Protein AF-A0A7X8UIS4-F1 (afdb_monomer)

pLDDT: mean 82.36, std 11.64, range [40.72, 93.06]

Sequence (81 aa):
PNYDLFFFEVLTRSGVKMLYEMRPGETGSLVVSTPILARYRIGDTILALHPPYFRCIGRDAWYTRLDYWWNELVGFNLGRL

Radius of gyration: 13.4 Å; Cα contacts (8 Å, |Δi|>4): 133; chains: 1; bounding box: 32×29×32 Å

Solvent-accessible surface area (backbone atoms only — not comparable to full-atom values): 4747 Å² total; per-residue (Å²): 130,76,71,90,54,54,48,55,33,25,45,32,94,92,44,76,44,49,56,90,72,55,49,68,77,40,56,27,34,38,23,39,28,39,94,90,42,77,66,38,68,75,45,35,23,34,34,29,48,58,92,94,45,70,44,78,78,44,55,68,47,88,58,47,60,56,52,49,55,49,50,30,62,76,63,70,52,78,79,73,128

Mean predicted aligned error: 6.88 Å

Structure (mmCIF, N/CA/C/O backbone):
data_AF-A0A7X8UIS4-F1
#
_entry.id   AF-A0A7X8UIS4-F1
#
loop_
_atom_site.group_PDB
_atom_site.id
_atom_site.type_symbol
_atom_site.label_atom_id
_atom_site.label_alt_id
_atom_site.label_comp_id
_atom_site.label_asym_id
_atom_site.label_entity_id
_atom_site.label_seq_id
_atom_site.pdbx_PDB_ins_code
_atom_site.Cartn_x
_atom_site.Cartn_y
_atom_site.Cartn_z
_atom_site.occupancy
_atom_site.B_iso_or_equiv
_atom_site.auth_seq_id
_atom_site.auth_comp_id
_atom_site.auth_asym_id
_atom_site.auth_atom_id
_atom_site.pdbx_PDB_model_num
ATOM 1 N N . PRO A 1 1 ? -1.179 19.685 6.747 1.00 46.94 1 PRO A N 1
ATOM 2 C CA . PRO A 1 1 ? -2.041 18.503 6.489 1.00 46.94 1 PRO A CA 1
ATOM 3 C C . PRO A 1 1 ? -2.627 18.003 7.817 1.00 46.94 1 PRO A C 1
ATOM 5 O O . PRO A 1 1 ? -1.858 17.824 8.752 1.00 46.94 1 PRO A O 1
ATOM 8 N N . ASN A 1 2 ? -3.956 17.883 7.933 1.00 40.72 2 ASN A N 1
ATOM 9 C CA . ASN A 1 2 ? -4.648 17.468 9.166 1.00 40.72 2 ASN A CA 1
ATOM 10 C C . ASN A 1 2 ? -4.336 15.998 9.504 1.00 40.72 2 ASN A C 1
ATOM 12 O O . ASN A 1 2 ? -5.092 15.098 9.140 1.00 40.72 2 ASN A O 1
ATOM 16 N N . TYR A 1 3 ? -3.212 15.759 10.180 1.00 50.94 3 TYR A N 1
ATOM 17 C CA . TYR A 1 3 ? -2.830 14.441 10.698 1.00 50.94 3 TYR A CA 1
ATOM 18 C C . TYR A 1 3 ? -3.703 13.991 11.884 1.00 50.94 3 TYR A C 1
ATOM 20 O O . TYR A 1 3 ? -3.649 12.826 12.256 1.00 50.94 3 TYR A O 1
ATOM 28 N N . ASP A 1 4 ? -4.552 14.873 12.421 1.00 60.00 4 ASP A N 1
ATOM 29 C CA . ASP A 1 4 ? -5.465 14.554 13.526 1.00 60.00 4 ASP A CA 1
ATOM 30 C C . ASP A 1 4 ? -6.709 13.755 13.093 1.00 60.00 4 ASP A C 1
ATOM 32 O O . ASP A 1 4 ? -7.419 13.222 13.943 1.00 60.00 4 ASP A O 1
ATOM 36 N N . LEU A 1 5 ? -7.005 13.668 11.785 1.00 66.38 5 LEU A N 1
ATOM 37 C CA . LEU A 1 5 ? -8.273 13.105 11.285 1.00 66.38 5 LEU A CA 1
ATOM 38 C C . LEU A 1 5 ? -8.121 11.888 10.362 1.00 66.38 5 LEU A C 1
ATOM 40 O O . LEU A 1 5 ? -9.081 11.134 10.208 1.00 66.38 5 LEU A O 1
ATOM 44 N N . PHE A 1 6 ? -6.957 11.691 9.737 1.00 75.69 6 PHE A N 1
ATOM 45 C CA . PHE A 1 6 ? -6.753 10.646 8.731 1.00 75.69 6 PHE A CA 1
ATOM 46 C C . PHE A 1 6 ? -5.589 9.738 9.105 1.00 75.69 6 PHE A C 1
ATOM 48 O O . PHE A 1 6 ? -4.437 10.170 9.122 1.00 75.69 6 PHE A O 1
ATOM 55 N N . PHE A 1 7 ? -5.889 8.461 9.337 1.00 85.38 7 PHE A N 1
ATOM 56 C CA . PHE A 1 7 ? -4.872 7.436 9.548 1.00 85.38 7 PHE A CA 1
ATOM 57 C C . PHE A 1 7 ? -4.723 6.584 8.292 1.00 85.38 7 PHE A C 1
ATOM 59 O O . PHE A 1 7 ? -5.699 6.030 7.781 1.00 85.38 7 PHE A O 1
ATOM 66 N N . PHE A 1 8 ? -3.486 6.488 7.809 1.00 89.31 8 PHE A N 1
ATOM 67 C CA . PHE A 1 8 ? -3.117 5.653 6.674 1.00 89.31 8 PHE A CA 1
ATOM 68 C C . PHE A 1 8 ? -2.497 4.353 7.182 1.00 89.31 8 PHE A C 1
ATOM 70 O O . PHE A 1 8 ? -1.374 4.329 7.688 1.00 89.31 8 PHE A O 1
ATOM 77 N N . GLU A 1 9 ? -3.246 3.273 7.023 1.00 92.00 9 GLU A N 1
ATOM 78 C CA . GLU A 1 9 ? -2.863 1.907 7.347 1.00 92.00 9 GLU A CA 1
ATOM 79 C C . GLU A 1 9 ? -2.629 1.125 6.051 1.00 92.00 9 GLU A C 1
ATOM 81 O O . GLU A 1 9 ? -3.125 1.458 4.972 1.00 92.00 9 GLU A O 1
ATOM 86 N N . VAL A 1 10 ? -1.855 0.053 6.146 1.00 92.25 10 VAL A N 1
ATOM 87 C CA . VAL A 1 10 ? -1.501 -0.776 5.001 1.00 92.25 10 VAL A CA 1
ATOM 88 C C . VAL A 1 10 ? -1.662 -2.228 5.378 1.00 92.25 10 VAL A C 1
ATOM 90 O O . VAL A 1 10 ? -1.011 -2.728 6.296 1.00 92.25 10 VAL A O 1
ATOM 93 N N . LEU A 1 11 ? -2.520 -2.920 4.635 1.00 92.38 11 LEU A N 1
ATOM 94 C CA . LEU A 1 11 ? -2.687 -4.357 4.748 1.00 92.38 11 LEU A CA 1
ATOM 95 C C . LEU A 1 11 ? -1.597 -5.050 3.929 1.00 92.38 11 LEU A C 1
ATOM 97 O O . LEU A 1 11 ? -1.681 -5.176 2.703 1.00 92.38 11 LEU A O 1
ATOM 101 N N . THR A 1 12 ? -0.559 -5.494 4.626 1.00 90.56 12 THR A N 1
ATOM 102 C CA . THR A 1 12 ? 0.525 -6.307 4.071 1.00 90.56 12 THR A CA 1
ATOM 103 C C . THR A 1 12 ? 0.231 -7.798 4.261 1.00 90.56 12 THR A C 1
ATOM 105 O O . THR A 1 12 ? -0.733 -8.183 4.922 1.00 90.56 12 THR A O 1
ATOM 108 N N . ARG A 1 13 ? 1.078 -8.673 3.702 1.00 84.69 13 ARG A N 1
ATOM 109 C CA . ARG A 1 13 ? 0.968 -10.128 3.932 1.00 84.69 13 ARG A CA 1
ATOM 110 C C . ARG A 1 13 ? 1.192 -10.530 5.395 1.00 84.69 13 ARG A C 1
ATOM 112 O O . ARG A 1 13 ? 0.676 -11.561 5.803 1.00 84.69 13 ARG A O 1
ATOM 119 N N . SER A 1 14 ? 1.955 -9.749 6.159 1.00 86.25 14 SER A N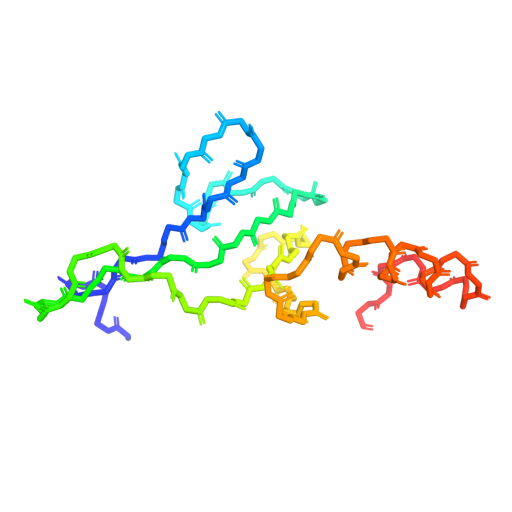 1
ATOM 120 C CA . SER A 1 14 ? 2.261 -10.022 7.570 1.00 86.25 14 SER A CA 1
ATOM 121 C C . SER A 1 14 ? 1.276 -9.379 8.548 1.00 86.25 14 SER A C 1
ATOM 123 O O . SER A 1 14 ? 1.396 -9.591 9.751 1.00 86.25 14 SER A O 1
ATOM 125 N N . GLY A 1 15 ? 0.300 -8.615 8.051 1.00 90.69 15 GLY A N 1
ATOM 126 C CA . GLY A 1 15 ? -0.701 -7.934 8.865 1.00 90.69 15 GLY A CA 1
ATOM 127 C C . GLY A 1 15 ? -0.893 -6.473 8.472 1.00 90.69 15 GLY A C 1
ATOM 128 O O . GLY A 1 15 ? -0.394 -6.006 7.443 1.00 90.69 15 GLY A O 1
ATOM 129 N N . VAL A 1 16 ? -1.645 -5.759 9.306 1.00 91.12 16 VAL A N 1
ATOM 130 C CA . VAL A 1 16 ? -1.883 -4.321 9.161 1.00 91.12 16 VAL A CA 1
ATOM 131 C C . VAL A 1 16 ? -0.790 -3.561 9.906 1.00 91.12 16 VAL A C 1
ATOM 133 O O . VAL A 1 16 ? -0.501 -3.874 11.058 1.00 91.12 16 VAL A O 1
ATOM 136 N N . LYS A 1 17 ? -0.191 -2.573 9.245 1.00 92.19 17 LYS A N 1
ATOM 137 C CA . LYS A 1 17 ? 0.792 -1.648 9.829 1.00 92.19 17 LYS A CA 1
ATOM 138 C C . LYS A 1 17 ? 0.518 -0.225 9.356 1.00 92.19 17 LYS A C 1
ATOM 140 O O . LYS A 1 17 ? -0.242 -0.042 8.403 1.00 92.19 17 LYS A O 1
ATOM 145 N N . MET A 1 18 ? 1.134 0.774 9.977 1.00 91.00 18 MET A N 1
ATOM 146 C CA . MET A 1 18 ? 1.000 2.147 9.488 1.00 91.00 18 MET A CA 1
ATOM 147 C C . MET A 1 18 ? 1.775 2.347 8.181 1.00 91.00 18 MET A C 1
ATOM 149 O O . MET A 1 18 ? 2.815 1.727 7.957 1.00 91.00 18 MET A O 1
ATOM 153 N N . LEU A 1 19 ? 1.296 3.249 7.319 1.00 90.31 19 LEU A N 1
ATOM 154 C CA . LEU A 1 19 ? 1.935 3.555 6.033 1.00 90.31 19 LEU A CA 1
ATOM 155 C C . LEU A 1 19 ? 3.406 3.964 6.192 1.00 90.31 19 LEU A C 1
ATOM 157 O O . LEU A 1 19 ? 4.265 3.494 5.452 1.00 90.31 19 LEU A O 1
ATOM 161 N N . TYR A 1 20 ? 3.708 4.790 7.194 1.00 88.00 20 TYR A N 1
ATOM 162 C CA . TYR A 1 20 ? 5.070 5.257 7.463 1.00 88.00 20 TYR A CA 1
ATOM 163 C C . TYR A 1 20 ? 5.993 4.174 8.057 1.00 88.00 20 TYR A C 1
ATOM 165 O O . TYR A 1 20 ? 7.203 4.369 8.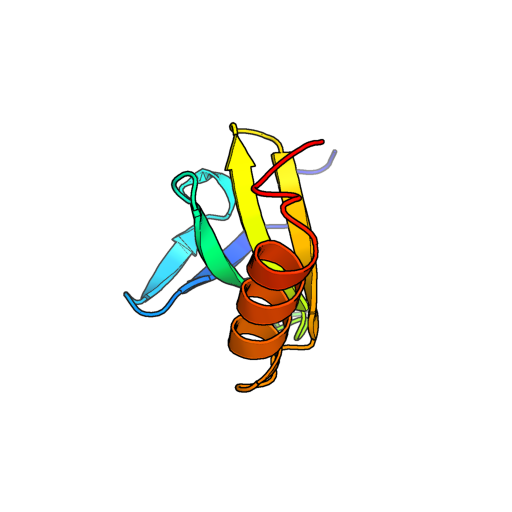093 1.00 88.00 20 TYR A O 1
ATOM 173 N N . GLU A 1 21 ? 5.450 3.043 8.519 1.00 90.44 21 GLU A N 1
ATOM 174 C CA . GLU A 1 21 ? 6.223 1.914 9.064 1.00 90.44 21 GLU A CA 1
ATOM 175 C C . GLU A 1 21 ? 6.623 0.901 7.986 1.00 90.44 21 GLU A C 1
ATOM 177 O O . GLU A 1 21 ? 7.345 -0.062 8.269 1.00 90.44 21 GLU A O 1
ATOM 182 N N . MET A 1 22 ? 6.136 1.075 6.754 1.00 90.62 22 MET A N 1
ATOM 183 C CA . MET A 1 22 ? 6.506 0.199 5.653 1.00 90.62 22 MET A CA 1
ATOM 184 C C . MET A 1 22 ? 8.001 0.288 5.361 1.00 90.62 22 MET A C 1
ATOM 186 O O . MET A 1 22 ? 8.591 1.368 5.298 1.00 90.62 22 MET A O 1
ATOM 190 N N . ARG A 1 23 ? 8.615 -0.870 5.130 1.00 89.88 23 ARG A N 1
ATOM 191 C CA . ARG A 1 23 ? 10.023 -0.953 4.732 1.00 89.88 23 ARG A CA 1
ATOM 192 C C . ARG A 1 23 ? 10.161 -0.823 3.213 1.00 89.88 23 ARG A C 1
ATOM 194 O O . ARG A 1 23 ? 9.262 -1.263 2.498 1.00 89.88 23 ARG A O 1
ATOM 201 N N . PRO A 1 24 ? 11.287 -0.295 2.705 1.00 90.00 24 PRO A N 1
ATOM 202 C CA . PRO A 1 24 ? 11.576 -0.302 1.275 1.00 90.00 24 PRO A CA 1
ATOM 203 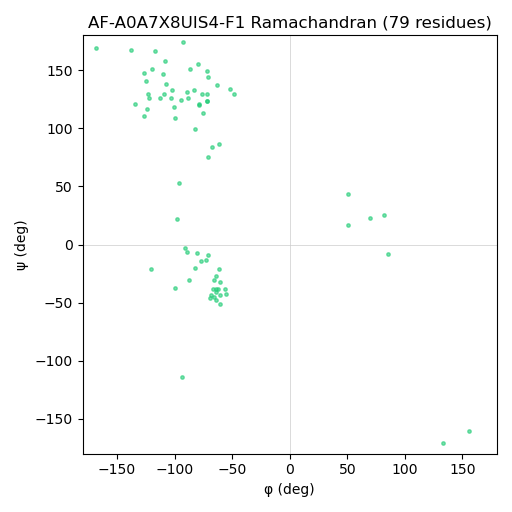C C . PRO A 1 24 ? 11.370 -1.682 0.641 1.00 90.00 24 PRO A C 1
ATOM 205 O O . PRO A 1 24 ? 11.866 -2.685 1.152 1.00 90.00 24 PRO A O 1
ATOM 208 N N . GLY A 1 25 ? 10.618 -1.731 -0.458 1.00 87.38 25 GLY A N 1
ATOM 209 C CA . GLY A 1 25 ? 10.235 -2.956 -1.164 1.00 87.38 25 GLY A CA 1
ATOM 210 C C . GLY A 1 25 ? 8.982 -3.652 -0.620 1.00 87.38 25 GLY A C 1
ATOM 211 O O . GLY A 1 25 ? 8.487 -4.590 -1.248 1.00 87.38 25 GLY A O 1
ATOM 212 N N . GLU A 1 26 ? 8.427 -3.217 0.516 1.00 90.19 26 GLU A N 1
ATOM 213 C CA . GLU A 1 26 ? 7.156 -3.755 0.995 1.00 90.19 26 GLU A CA 1
ATOM 214 C C . GLU A 1 26 ? 5.990 -3.280 0.126 1.00 90.19 26 GLU A C 1
ATOM 216 O O . GLU A 1 26 ? 5.937 -2.139 -0.337 1.00 90.19 26 GLU A O 1
ATOM 221 N N . THR A 1 27 ? 5.017 -4.173 -0.056 1.00 90.88 27 THR A N 1
ATOM 222 C CA . THR A 1 27 ? 3.774 -3.889 -0.774 1.00 90.88 27 THR A CA 1
ATOM 223 C C . THR A 1 27 ? 2.563 -4.246 0.072 1.00 90.88 27 THR A C 1
ATOM 225 O O . THR A 1 27 ? 2.581 -5.207 0.852 1.00 90.88 27 THR A O 1
ATOM 228 N N . GLY A 1 28 ? 1.480 -3.498 -0.105 1.00 91.69 28 GLY A N 1
ATOM 229 C CA . GLY A 1 28 ? 0.225 -3.778 0.579 1.00 91.69 28 GLY A CA 1
ATOM 230 C C . GLY A 1 28 ? -0.947 -2.984 0.025 1.00 91.69 28 GLY A C 1
ATOM 231 O O . GLY A 1 28 ? -0.767 -2.084 -0.792 1.00 91.69 28 GLY A O 1
ATOM 232 N N . SER A 1 29 ? -2.153 -3.350 0.454 1.00 93.06 29 SER A N 1
ATOM 233 C CA . SER A 1 29 ? -3.369 -2.610 0.112 1.00 93.06 29 SER A CA 1
ATOM 234 C C . SER A 1 29 ? -3.528 -1.425 1.057 1.00 93.06 29 SER A C 1
ATOM 236 O O . SER A 1 29 ? -3.449 -1.593 2.274 1.00 93.06 29 SER A O 1
ATOM 238 N N . LEU A 1 30 ? -3.818 -0.251 0.505 1.00 92.56 30 LEU A N 1
ATOM 239 C CA . LEU A 1 30 ? -4.058 0.966 1.268 1.00 92.56 30 LEU A CA 1
ATOM 240 C C . LEU A 1 30 ? -5.412 0.906 1.989 1.00 92.56 30 LEU A C 1
ATOM 242 O O . LEU A 1 30 ? -6.456 0.623 1.387 1.00 92.56 30 LEU A O 1
ATOM 246 N N . VAL A 1 31 ? -5.373 1.190 3.285 1.00 92.25 31 VAL A N 1
ATOM 247 C CA . VAL A 1 31 ? -6.520 1.269 4.184 1.00 92.25 31 VAL A CA 1
ATOM 248 C C . VAL A 1 31 ? -6.514 2.650 4.822 1.00 92.25 31 VAL A C 1
ATOM 250 O O . VAL A 1 31 ? -5.494 3.099 5.335 1.00 92.25 31 VAL A O 1
ATOM 253 N N . VAL A 1 32 ? -7.643 3.347 4.774 1.00 89.75 32 VAL A N 1
ATOM 254 C CA . VAL A 1 32 ? -7.759 4.694 5.329 1.00 89.75 32 VAL A CA 1
ATOM 255 C C . VAL A 1 32 ? -8.852 4.725 6.371 1.00 89.75 32 VAL A C 1
ATOM 257 O O . VAL A 1 32 ? -9.997 4.347 6.121 1.00 89.75 32 VAL A O 1
ATOM 260 N N . SER A 1 33 ? -8.478 5.201 7.547 1.00 85.12 33 SER A N 1
ATOM 261 C CA . SER A 1 33 ? -9.394 5.472 8.638 1.00 85.12 33 SER A CA 1
ATOM 262 C C . SER A 1 33 ? -9.674 6.972 8.663 1.00 85.12 33 SER A C 1
ATOM 264 O O . SER A 1 33 ? -8.765 7.792 8.794 1.00 85.12 33 SER A O 1
ATOM 266 N N . THR A 1 34 ? -10.945 7.312 8.476 1.00 84.31 34 THR A N 1
ATOM 267 C CA . THR A 1 34 ? -11.492 8.675 8.490 1.00 84.31 34 THR A CA 1
ATOM 268 C C . THR A 1 34 ? -12.489 8.799 9.650 1.00 84.31 34 THR A C 1
ATOM 270 O O . THR A 1 34 ? -12.948 7.771 10.154 1.00 84.31 34 THR A O 1
ATOM 273 N N . PRO A 1 35 ? -12.920 10.011 10.043 1.00 81.88 35 PRO A N 1
ATOM 274 C CA . PRO A 1 35 ? -13.912 10.172 11.112 1.00 81.88 35 PRO A CA 1
ATOM 275 C C . PRO A 1 35 ? -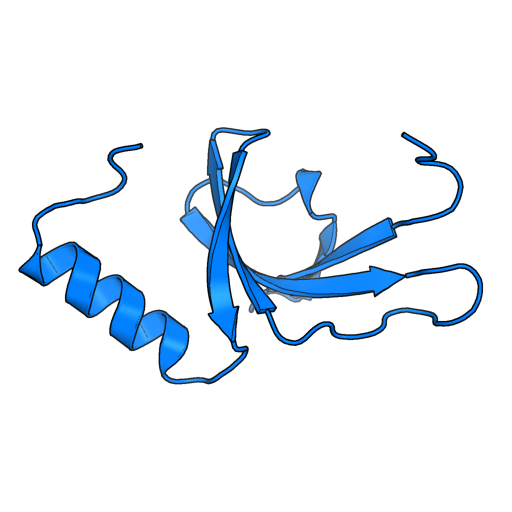15.273 9.522 10.811 1.00 81.88 35 PRO A C 1
ATOM 277 O O . PRO A 1 35 ? -16.046 9.260 11.725 1.00 81.88 35 PRO A O 1
ATOM 280 N N . ILE A 1 36 ? -15.577 9.278 9.532 1.00 80.69 36 ILE A N 1
ATOM 281 C CA . ILE A 1 36 ? -16.860 8.727 9.069 1.00 80.69 36 ILE A CA 1
ATOM 282 C C . ILE A 1 36 ? -16.745 7.220 8.806 1.00 80.69 36 ILE A C 1
ATOM 284 O O . ILE A 1 36 ? -17.675 6.463 9.065 1.00 80.69 36 ILE A O 1
ATOM 288 N N . LEU A 1 37 ? -15.600 6.780 8.283 1.00 80.50 37 LEU A N 1
ATOM 289 C CA . LEU A 1 37 ? -15.345 5.399 7.882 1.00 80.50 37 LEU A CA 1
ATOM 290 C C . LEU A 1 37 ? -14.072 4.892 8.556 1.00 80.50 37 LEU A C 1
ATOM 292 O O . LEU A 1 37 ? -12.967 5.310 8.203 1.00 80.50 37 LEU A O 1
ATOM 296 N N . ALA A 1 38 ? -14.231 3.961 9.494 1.00 84.00 38 ALA A N 1
ATOM 297 C CA . ALA A 1 38 ? -13.115 3.253 10.105 1.00 84.00 38 ALA A CA 1
ATOM 298 C C . ALA A 1 38 ? -12.567 2.189 9.141 1.00 84.00 38 ALA A C 1
ATOM 300 O O . ALA A 1 38 ? -13.326 1.367 8.627 1.00 84.00 38 ALA A O 1
ATOM 301 N N . ARG A 1 39 ? -11.244 2.182 8.927 1.00 84.38 39 ARG A N 1
ATOM 302 C CA . ARG A 1 39 ? -10.506 1.156 8.170 1.00 84.38 39 ARG A CA 1
ATOM 303 C C . ARG A 1 39 ? -11.087 0.837 6.791 1.00 84.38 39 ARG A C 1
ATOM 305 O O . ARG A 1 39 ? -11.181 -0.326 6.391 1.00 84.38 39 ARG A O 1
ATOM 312 N N . TYR A 1 40 ? -11.466 1.866 6.041 1.00 89.06 40 TYR A N 1
ATOM 313 C CA . TYR A 1 40 ? -11.969 1.688 4.688 1.00 89.06 40 TYR A CA 1
ATOM 314 C C . TYR A 1 40 ? -10.835 1.284 3.741 1.00 89.06 40 TYR A C 1
ATOM 316 O O . TYR A 1 40 ? -9.827 1.980 3.610 1.00 89.06 40 TYR A O 1
ATOM 324 N N . ARG A 1 41 ? -10.998 0.151 3.055 1.00 88.75 41 ARG A N 1
ATOM 325 C CA . ARG A 1 41 ? -10.063 -0.285 2.012 1.00 88.75 41 ARG A CA 1
ATOM 326 C C . ARG A 1 41 ? -10.305 0.552 0.764 1.00 88.75 41 ARG A C 1
ATOM 328 O O . ARG A 1 41 ? -11.338 0.406 0.121 1.00 88.75 41 ARG A O 1
ATOM 335 N N . ILE A 1 42 ? -9.330 1.380 0.396 1.00 89.19 42 ILE A N 1
ATOM 336 C CA . ILE A 1 42 ? -9.391 2.158 -0.851 1.00 89.19 42 ILE A CA 1
ATOM 337 C C . ILE A 1 42 ? -9.338 1.229 -2.072 1.00 89.19 42 ILE A C 1
ATOM 339 O O . ILE A 1 42 ? -9.936 1.522 -3.107 1.00 89.19 42 ILE A O 1
ATOM 343 N N . GLY A 1 43 ? -8.655 0.090 -1.925 1.00 87.88 43 GLY A N 1
ATOM 344 C CA . GLY A 1 43 ? -8.465 -0.876 -3.004 1.00 87.88 43 GLY A CA 1
ATOM 345 C C . GLY A 1 43 ? -7.324 -0.499 -3.943 1.00 87.88 43 GLY A C 1
ATOM 346 O O . GLY A 1 43 ? -7.330 -0.921 -5.096 1.00 87.88 43 GLY A O 1
ATOM 347 N N . ASP A 1 44 ? -6.355 0.274 -3.456 1.00 90.44 44 ASP A N 1
ATOM 348 C CA . ASP A 1 44 ? -5.127 0.603 -4.173 1.00 90.44 44 ASP A CA 1
ATOM 349 C C . ASP A 1 44 ? -3.954 -0.161 -3.546 1.00 90.44 44 ASP A C 1
ATOM 351 O O . ASP A 1 44 ? -3.853 -0.273 -2.322 1.00 90.44 44 ASP A O 1
ATOM 355 N N . THR A 1 45 ? -3.072 -0.706 -4.381 1.00 91.75 45 THR A N 1
ATOM 356 C CA . THR A 1 45 ? -1.836 -1.374 -3.967 1.00 91.75 45 THR A CA 1
ATOM 357 C C . THR A 1 45 ? -0.691 -0.379 -4.009 1.00 91.75 45 THR A C 1
ATOM 359 O O . THR A 1 45 ? -0.398 0.207 -5.051 1.00 91.75 45 THR A O 1
ATOM 362 N N . ILE A 1 46 ? -0.007 -0.234 -2.884 1.00 91.94 46 ILE A N 1
ATOM 363 C CA . ILE A 1 46 ? 1.132 0.664 -2.730 1.00 91.94 46 ILE A CA 1
ATOM 364 C C . ILE A 1 46 ? 2.439 -0.118 -2.584 1.00 91.94 46 ILE A C 1
ATOM 366 O O . ILE A 1 46 ? 2.465 -1.208 -2.007 1.00 91.94 46 ILE A O 1
ATOM 370 N N . LEU A 1 47 ? 3.516 0.466 -3.099 1.00 91.44 47 LEU A N 1
ATOM 371 C CA . LEU A 1 47 ? 4.904 0.053 -2.926 1.00 91.44 47 LEU A CA 1
ATOM 372 C C . LEU A 1 47 ? 5.635 1.111 -2.110 1.00 91.44 47 LEU A C 1
ATOM 374 O O . LEU A 1 47 ? 5.658 2.286 -2.487 1.00 91.44 47 LEU A O 1
ATOM 378 N N . ALA A 1 48 ? 6.267 0.688 -1.023 1.00 91.56 48 ALA A N 1
ATOM 379 C CA . ALA A 1 48 ? 7.200 1.530 -0.298 1.00 91.56 48 ALA A CA 1
ATOM 380 C C . ALA A 1 48 ? 8.541 1.555 -1.037 1.00 91.56 48 ALA A C 1
ATOM 382 O O . ALA A 1 48 ? 9.159 0.512 -1.253 1.00 91.56 48 ALA A O 1
ATOM 383 N N . LEU A 1 49 ? 8.979 2.747 -1.440 1.00 87.00 49 LEU A N 1
ATOM 384 C CA . LEU A 1 49 ? 10.302 2.963 -2.018 1.00 87.00 49 LEU A CA 1
ATOM 385 C C . LEU A 1 49 ? 11.248 3.379 -0.888 1.00 87.00 49 LEU A C 1
ATOM 387 O O . LEU A 1 49 ? 11.492 2.601 0.027 1.00 87.00 49 LEU A O 1
ATOM 391 N N . HIS A 1 50 ? 11.759 4.604 -0.906 1.00 83.94 50 HIS A N 1
ATOM 392 C CA . HIS A 1 50 ? 12.524 5.162 0.202 1.00 83.94 50 HIS A CA 1
ATOM 393 C C . HIS A 1 50 ? 11.633 6.114 1.003 1.00 83.94 50 HIS A C 1
ATOM 395 O O . HIS A 1 50 ? 10.980 6.941 0.369 1.00 83.94 50 HIS A O 1
ATOM 401 N N . PRO A 1 51 ? 11.586 6.057 2.347 1.00 80.00 51 PRO A N 1
ATOM 402 C CA . PRO A 1 51 ? 10.797 7.004 3.133 1.00 80.00 51 PRO A CA 1
ATOM 403 C C . PRO A 1 51 ? 11.130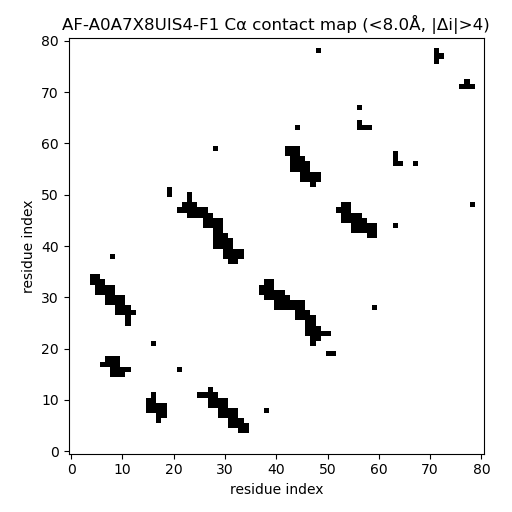 8.459 2.751 1.00 80.00 51 PRO A C 1
ATOM 405 O O . PRO A 1 51 ? 12.315 8.782 2.647 1.00 80.00 51 PRO A O 1
ATOM 408 N N . PRO A 1 52 ? 10.142 9.350 2.533 1.00 83.44 52 PRO A N 1
ATOM 409 C CA . PRO A 1 52 ? 8.685 9.197 2.679 1.00 83.44 52 PRO A CA 1
ATOM 410 C C . PRO A 1 52 ? 7.940 8.883 1.358 1.00 83.44 52 PRO A C 1
ATOM 412 O O . PRO A 1 52 ? 6.753 9.181 1.229 1.00 83.44 52 PRO A O 1
ATOM 415 N N . TYR A 1 53 ? 8.625 8.348 0.349 1.00 87.88 53 TYR A N 1
ATOM 416 C CA . TYR A 1 53 ? 8.076 8.114 -0.985 1.00 87.88 53 TYR A CA 1
ATOM 417 C C . TYR A 1 53 ? 7.407 6.744 -1.110 1.00 87.88 53 TYR A C 1
ATOM 419 O O . TYR A 1 53 ? 8.014 5.689 -0.899 1.00 87.88 53 TYR A O 1
ATOM 427 N N . PHE A 1 54 ? 6.153 6.778 -1.552 1.00 89.44 54 PHE A N 1
ATOM 428 C CA . PHE A 1 54 ? 5.339 5.607 -1.855 1.00 89.44 54 PHE A CA 1
ATOM 429 C C . PHE A 1 54 ? 4.838 5.711 -3.293 1.00 89.44 54 PHE A C 1
ATOM 431 O O . PHE A 1 54 ? 4.462 6.791 -3.750 1.00 89.44 54 PHE A O 1
ATOM 438 N N . ARG A 1 55 ? 4.816 4.587 -4.007 1.00 89.62 55 ARG A N 1
ATOM 439 C CA . ARG A 1 55 ? 4.282 4.496 -5.369 1.00 89.62 55 ARG A CA 1
ATOM 440 C C . ARG A 1 55 ? 2.978 3.710 -5.341 1.00 89.62 55 ARG A C 1
ATOM 442 O O . ARG A 1 55 ? 2.933 2.613 -4.793 1.00 89.62 55 ARG A O 1
ATOM 449 N N . CYS A 1 56 ? 1.925 4.249 -5.948 1.00 90.06 56 CYS A N 1
ATOM 450 C CA . CYS A 1 56 ? 0.727 3.467 -6.236 1.00 90.06 56 CYS A CA 1
ATOM 451 C C . CYS A 1 56 ? 0.997 2.615 -7.479 1.00 90.06 56 CYS A C 1
ATOM 453 O O . CYS A 1 56 ? 1.326 3.151 -8.535 1.00 90.06 56 CYS A O 1
ATOM 455 N N . ILE A 1 57 ? 0.912 1.297 -7.328 1.00 88.56 57 ILE A N 1
ATOM 456 C CA . ILE A 1 57 ? 1.190 0.329 -8.393 1.00 88.56 57 ILE A CA 1
ATOM 457 C C . ILE A 1 57 ? -0.066 0.059 -9.231 1.00 88.56 57 ILE A C 1
ATOM 459 O O . ILE A 1 57 ? 0.019 -0.252 -10.414 1.00 88.56 57 ILE A O 1
ATOM 463 N N . GLY A 1 58 ? -1.244 0.152 -8.615 1.00 88.00 58 GLY A N 1
ATOM 464 C CA . GLY A 1 58 ? -2.510 -0.162 -9.266 1.00 88.00 58 GLY A CA 1
ATOM 465 C C . GLY A 1 58 ? -3.590 -0.542 -8.264 1.00 88.00 58 GLY A C 1
ATOM 466 O O . GLY A 1 58 ? -3.481 -0.250 -7.076 1.00 88.00 58 GLY A O 1
ATOM 467 N N . ARG A 1 59 ? -4.637 -1.222 -8.738 1.00 88.25 59 ARG A N 1
ATOM 468 C CA . ARG A 1 59 ? -5.748 -1.696 -7.897 1.00 88.25 59 ARG A CA 1
ATOM 469 C C . ARG A 1 59 ? -5.402 -2.977 -7.143 1.00 88.25 59 ARG A C 1
ATOM 471 O O . ARG A 1 59 ? -4.540 -3.742 -7.568 1.00 88.25 59 ARG A O 1
ATOM 478 N N . ASP A 1 60 ? -6.081 -3.210 -6.025 1.00 81.62 60 ASP A N 1
ATOM 479 C CA . ASP A 1 60 ? -5.938 -4.388 -5.165 1.00 81.62 60 ASP A CA 1
ATOM 480 C C . ASP A 1 60 ? -6.511 -5.639 -5.847 1.00 81.62 60 ASP A C 1
ATOM 482 O O . ASP A 1 60 ? -7.604 -6.116 -5.549 1.00 81.62 60 ASP A O 1
ATOM 486 N N . ALA A 1 61 ? -5.758 -6.147 -6.819 1.00 82.56 61 ALA A N 1
ATOM 487 C CA . ALA A 1 61 ? -5.978 -7.429 -7.456 1.00 82.56 61 ALA A CA 1
ATOM 488 C C . ALA A 1 61 ? -4.756 -8.327 -7.240 1.00 82.56 61 ALA A C 1
ATOM 490 O O . ALA A 1 61 ? -3.617 -7.867 -7.125 1.00 82.56 61 ALA A O 1
ATOM 491 N N . TRP A 1 62 ? -4.989 -9.639 -7.204 1.00 78.56 62 TRP A N 1
ATOM 492 C CA . TRP A 1 62 ? -3.935 -10.625 -6.957 1.00 78.56 62 TRP A CA 1
ATOM 493 C C . TRP A 1 62 ? -2.826 -10.580 -8.022 1.00 78.56 62 TRP A C 1
ATOM 495 O O . TRP A 1 62 ? -1.659 -10.807 -7.699 1.00 78.56 62 TRP A O 1
ATOM 505 N N . TYR A 1 63 ? -3.183 -10.249 -9.268 1.00 81.62 63 TYR A N 1
ATOM 506 C CA . TYR A 1 63 ? -2.258 -10.174 -10.397 1.00 81.62 63 TYR A CA 1
ATOM 507 C C . TYR A 1 63 ? -1.495 -8.848 -10.465 1.00 81.62 63 TYR A C 1
ATOM 509 O O . TYR A 1 63 ? -0.421 -8.830 -11.050 1.00 81.62 63 TYR A O 1
ATOM 517 N N . THR A 1 64 ? -1.968 -7.766 -9.831 1.00 82.06 64 THR A N 1
ATOM 518 C CA . THR A 1 64 ? -1.320 -6.439 -9.888 1.00 82.06 64 THR A CA 1
ATOM 519 C C . THR A 1 64 ? 0.133 -6.494 -9.424 1.00 82.06 64 THR A C 1
ATOM 521 O O . THR A 1 64 ? 1.006 -5.853 -9.997 1.00 82.06 64 THR A O 1
ATOM 524 N N . ARG A 1 65 ? 0.423 -7.303 -8.397 1.00 80.12 65 ARG A N 1
ATOM 525 C CA . ARG A 1 65 ? 1.800 -7.477 -7.915 1.00 80.12 65 ARG A CA 1
ATOM 526 C C . ARG A 1 65 ? 2.660 -8.221 -8.933 1.00 80.12 65 ARG A C 1
ATOM 528 O O . ARG A 1 65 ? 3.799 -7.832 -9.145 1.00 80.12 65 ARG A O 1
ATOM 535 N N . LEU A 1 66 ? 2.130 -9.283 -9.538 1.00 82.06 66 LEU A N 1
ATOM 536 C CA . LEU A 1 66 ? 2.855 -10.079 -10.532 1.00 82.06 66 LEU A CA 1
ATOM 537 C C . LEU A 1 66 ? 3.127 -9.267 -11.796 1.00 82.06 66 LEU A C 1
ATOM 539 O O . LEU A 1 66 ? 4.251 -9.273 -12.282 1.00 82.06 66 LEU A O 1
ATOM 543 N N . ASP A 1 67 ? 2.119 -8.542 -12.273 1.00 81.56 67 ASP A N 1
ATOM 544 C CA . ASP A 1 67 ? 2.215 -7.672 -13.439 1.00 81.56 67 ASP A CA 1
ATOM 545 C C . ASP A 1 67 ? 3.252 -6.565 -13.223 1.00 81.56 67 ASP A C 1
ATOM 547 O O . ASP A 1 67 ? 4.102 -6.342 -14.079 1.00 81.56 67 ASP A O 1
ATOM 551 N N . TYR A 1 68 ? 3.273 -5.944 -12.041 1.00 81.69 68 TYR A N 1
ATOM 552 C CA . TYR A 1 68 ? 4.290 -4.950 -11.702 1.00 81.69 68 TYR A CA 1
ATOM 553 C C . TYR A 1 68 ? 5.707 -5.524 -11.734 1.00 81.69 68 TYR A C 1
ATOM 555 O O . TYR A 1 68 ? 6.568 -4.986 -12.422 1.00 81.69 68 TYR A O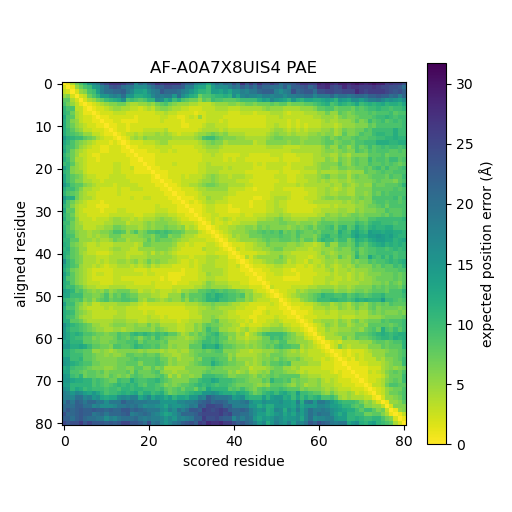 1
ATOM 563 N N . TRP A 1 69 ? 5.950 -6.647 -11.048 1.00 80.12 69 TRP A N 1
ATOM 564 C CA . TRP A 1 69 ? 7.268 -7.288 -11.057 1.00 80.12 69 TRP A CA 1
ATOM 565 C C . TRP A 1 69 ? 7.679 -7.745 -12.461 1.00 80.12 69 TRP A C 1
ATOM 567 O O . TRP A 1 69 ? 8.844 -7.610 -12.825 1.00 80.12 69 TRP A O 1
ATOM 577 N N . TRP A 1 70 ? 6.740 -8.249 -13.266 1.00 82.62 70 TRP A N 1
ATOM 578 C CA . TRP A 1 70 ? 7.001 -8.639 -14.650 1.00 82.62 70 TRP A CA 1
ATOM 579 C C . TRP A 1 70 ? 7.395 -7.438 -15.514 1.00 82.62 70 TRP A C 1
ATOM 581 O O . TRP A 1 70 ? 8.409 -7.491 -16.207 1.00 82.62 70 TRP A O 1
ATOM 591 N N . ASN A 1 71 ? 6.651 -6.334 -15.427 1.00 77.25 71 ASN A N 1
ATOM 592 C CA . ASN A 1 71 ? 6.970 -5.100 -16.143 1.00 77.25 71 ASN A CA 1
ATOM 593 C C . ASN A 1 71 ? 8.306 -4.492 -15.687 1.00 77.25 71 ASN A C 1
ATOM 595 O O . ASN A 1 71 ? 9.077 -4.024 -16.523 1.00 77.25 71 ASN A O 1
ATOM 599 N N . GLU A 1 72 ? 8.625 -4.544 -14.392 1.00 80.56 72 GLU A N 1
ATOM 600 C CA . GLU A 1 72 ? 9.904 -4.060 -13.859 1.00 80.56 72 GLU A CA 1
ATOM 601 C C . GLU A 1 72 ? 11.091 -4.878 -14.404 1.00 80.56 72 GLU A C 1
ATOM 603 O O . GLU A 1 72 ? 12.121 -4.313 -14.781 1.00 80.56 72 GLU A O 1
ATOM 608 N N . LEU A 1 73 ? 10.927 -6.205 -14.499 1.00 79.06 73 LEU A N 1
ATOM 609 C CA . LEU A 1 73 ? 11.927 -7.127 -15.045 1.00 79.06 73 LEU A CA 1
ATOM 610 C C . LEU A 1 73 ? 12.105 -6.963 -16.558 1.00 79.06 73 LEU A C 1
ATOM 612 O O . LEU A 1 73 ? 13.235 -6.883 -17.033 1.00 79.06 73 LEU A O 1
ATOM 616 N N . VAL A 1 74 ? 11.006 -6.888 -17.315 1.00 79.50 74 VAL A N 1
ATOM 617 C CA . VAL A 1 74 ? 11.038 -6.712 -18.778 1.00 79.50 74 VAL A CA 1
ATOM 618 C C . VAL A 1 74 ? 11.588 -5.335 -19.149 1.00 79.50 74 VAL A C 1
ATOM 620 O O . VAL A 1 74 ? 12.348 -5.206 -20.106 1.00 79.50 74 VAL A O 1
ATOM 623 N N . GLY A 1 75 ? 11.235 -4.305 -18.381 1.00 68.31 75 GLY A N 1
ATOM 624 C CA . GLY A 1 75 ? 11.658 -2.932 -18.628 1.00 68.31 75 GLY A CA 1
ATOM 625 C C . GLY A 1 75 ? 13.068 -2.593 -18.142 1.00 68.31 75 GLY A C 1
ATOM 626 O O . GLY A 1 75 ? 13.509 -1.474 -18.393 1.00 68.31 75 GLY A O 1
ATOM 627 N N . PHE A 1 76 ? 13.757 -3.489 -17.418 1.00 66.12 76 PHE A N 1
ATOM 628 C CA . PHE A 1 76 ? 15.023 -3.206 -16.712 1.00 66.12 76 PHE A CA 1
ATOM 629 C C . PHE A 1 76 ? 14.983 -1.944 -15.814 1.00 66.12 76 PHE A C 1
ATOM 631 O O . PHE A 1 76 ? 16.019 -1.431 -15.388 1.00 66.12 76 PHE A O 1
ATOM 638 N N . ASN A 1 77 ? 13.789 -1.449 -15.477 1.00 63.41 77 ASN A N 1
ATOM 639 C CA . ASN A 1 77 ?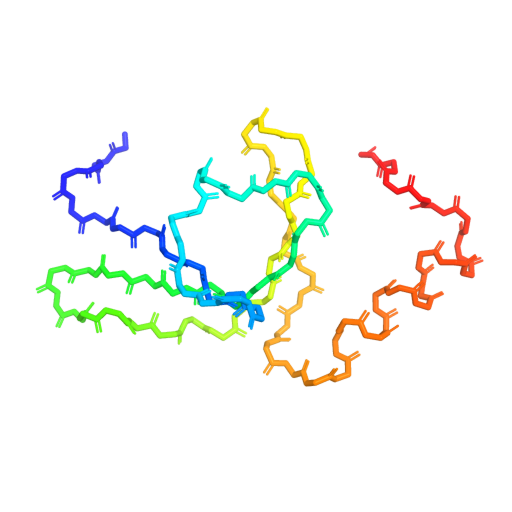 13.560 -0.228 -14.704 1.00 63.41 77 ASN A CA 1
ATOM 640 C C . ASN A 1 77 ? 13.357 -0.565 -13.222 1.00 63.41 77 ASN A C 1
ATOM 642 O O . ASN A 1 77 ? 12.366 -0.160 -12.625 1.00 63.41 77 ASN A O 1
ATOM 646 N N . LEU A 1 78 ? 14.304 -1.310 -12.639 1.00 61.91 78 LEU A N 1
ATOM 647 C CA . LEU A 1 78 ? 14.341 -1.675 -11.217 1.00 61.91 78 LEU A CA 1
ATOM 648 C C . LEU A 1 78 ? 14.448 -0.423 -10.331 1.00 61.91 78 LEU A C 1
ATOM 650 O O . LEU A 1 78 ? 15.543 0.002 -9.961 1.00 61.91 78 LEU A O 1
ATOM 654 N N . GLY A 1 79 ? 13.313 0.183 -9.993 1.00 57.16 79 GLY A N 1
ATOM 655 C CA . GLY A 1 79 ? 13.232 1.252 -9.005 1.00 57.16 79 GLY A CA 1
ATOM 656 C C . GLY A 1 79 ? 13.854 2.594 -9.400 1.00 57.16 79 GLY A C 1
ATOM 657 O O . GLY A 1 79 ? 14.182 3.373 -8.504 1.00 57.16 79 GLY A O 1
ATOM 658 N N . ARG A 1 80 ? 14.014 2.911 -10.696 1.00 56.47 80 ARG A N 1
ATOM 659 C CA . ARG A 1 80 ? 14.339 4.297 -11.085 1.00 56.47 80 ARG A CA 1
ATOM 660 C C . ARG A 1 80 ? 13.110 5.194 -10.886 1.00 56.47 80 ARG A C 1
ATOM 662 O O . ARG A 1 80 ? 12.010 4.889 -11.359 1.00 56.47 80 ARG A O 1
ATOM 669 N N . LEU A 1 81 ? 13.323 6.242 -10.090 1.00 51.88 81 LEU A N 1
ATOM 670 C CA . LEU A 1 81 ? 12.410 7.365 -9.872 1.00 51.88 81 LEU A CA 1
ATOM 671 C C . LEU A 1 81 ? 12.247 8.175 -11.157 1.00 51.88 81 LEU A C 1
ATOM 673 O O . LEU A 1 81 ? 13.281 8.413 -11.822 1.00 51.88 81 LEU A O 1
#

Secondary structure (DSSP, 8-state):
--TTT-EEEEEETTEEEEGGGPPTT-EEEEEEE-SSSTTEEEEEEEEE-STT-EEEEEES-HHHHHHHHHHHHHTT-SS--

Foldseek 3Di:
DPPVFKFKWWQFPVGIDGLQPDDAQTKGFIFMQGPVDGGHGPQWMWGDHPPPDIDTQGGNDPCSVVVSVVCCVVVVVVDDD

Nearest PDB structures (foldseek):
  6avh-assembly4_D  TM=8.610E-01  e=6.034E-04  Arabidopsis thaliana
  6avh-assembly1_A  TM=8.842E-01  e=2.880E-03  Arabidopsis thaliana
  4epl-assembly1_A  TM=7.903E-01 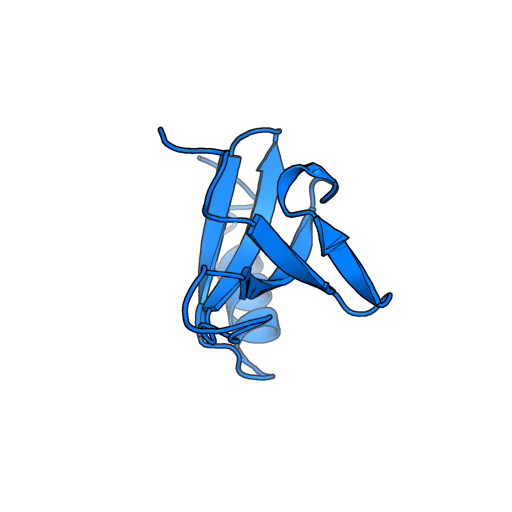 e=2.107E-03  Arabidopsi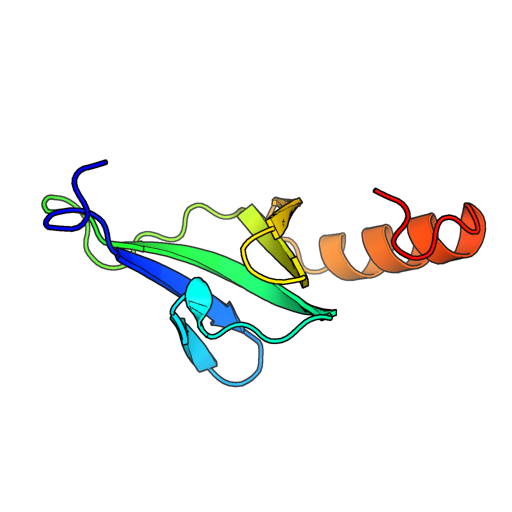s thaliana
  1gou-assembly2_B  TM=2.406E-01  e=1.495E+00  Bacillus intermedius
  1rnb-assembly1_A  TM=2.194E-01  e=2.794E+00  Bacillus amyloliquefaciens